Protein AF-A0A815UK12-F1 (afdb_monomer_lite)

Secondary structure (DSSP, 8-state):
-------------------HHHHHHHHHHHHHH-TT--HHHHHHHHHHHS---TTTSPPHHHHHHHHHHHHHHHHTS-TTTS-SS-TTSHHHHHHHHHHHHHTT-HHHHHHHHHHSPPPPPHHHHHHHHHHHHH-SS--HHHHHHHHHHHT--HHHHHHHHHHT-

pLDDT: mean 75.95, std 15.29, range [32.62, 92.31]

Organism: Adineta ricciae (NCBI:txid249248)

Foldseek 3Di:
DDDPDDPDDPPCPPPPLPPPVVLLVQLLVVCLVPVPDALVNSQVVCVPPPVDDPQSHDFSVLSVQLVVLLVVVQVPDDPVQQDPDDPRHSVRSVSSCVVCVVVVNSCVSRVVSSPPDDDQDPVLLVVLVVVCVVPLDDDQVRLVVSCVVRVHDSVVSVVSSVVVD

InterPro domains:
  IPR001356 Homeodomain [PF00046] (120-159)
  IPR001356 Homeodomain [cd00086] (120-159)
  IPR001523 Paired domain [PF00292] (12-67)
  IPR001523 Paired domain [PS51057] (1-70)
  IPR009057 Homedomain-like superfamily [SSF46689] (13-70)
  IPR009057 Homedomain-like superfamily [SSF46689] (117-159)
  IPR036388 Winged helix-like DNA-binding domain superfamily [G3DSA:1.10.10.10] (13-74)
  IPR043565 PAX family [PTHR45636] (13-160)

Radius of gyration: 20.88 Å; chains: 1; bounding box: 59×64×44 Å

Structure (mmCIF, N/CA/C/O backbone):
data_AF-A0A815UK12-F1
#
_entry.id   AF-A0A815UK12-F1
#
loop_
_atom_site.group_PDB
_atom_site.id
_atom_site.type_symbol
_atom_site.label_atom_id
_atom_site.label_alt_id
_atom_site.label_comp_id
_atom_site.label_asym_id
_atom_site.label_entity_id
_atom_site.label_seq_id
_atom_site.pdbx_PDB_ins_code
_atom_site.Cartn_x
_atom_site.Cartn_y
_atom_site.Cartn_z
_atom_site.occupancy
_atom_site.B_iso_or_equiv
_atom_site.auth_seq_id
_atom_site.auth_comp_id
_atom_site.auth_asym_id
_atom_site.auth_atom_id
_atom_site.pdbx_PDB_model_num
ATOM 1 N N . MET A 1 1 ? -33.793 -50.355 -6.115 1.00 34.62 1 MET A N 1
ATOM 2 C CA . MET A 1 1 ? -32.534 -50.300 -6.876 1.00 34.62 1 MET A CA 1
ATOM 3 C C . MET A 1 1 ? -32.108 -48.850 -6.888 1.00 34.62 1 MET A C 1
ATOM 5 O O . MET A 1 1 ? -32.860 -48.023 -7.381 1.00 34.62 1 MET A O 1
ATOM 9 N N . ASP A 1 2 ? -31.020 -48.609 -6.166 1.00 41.03 2 ASP A N 1
ATOM 10 C CA . ASP A 1 2 ? -30.129 -47.448 -6.079 1.00 41.03 2 ASP A CA 1
ATOM 11 C C . ASP A 1 2 ? -30.494 -46.148 -6.790 1.00 41.03 2 ASP A C 1
ATOM 13 O O . ASP A 1 2 ? -30.569 -46.131 -8.012 1.00 41.03 2 ASP A O 1
ATOM 17 N N . ILE A 1 3 ? -30.499 -45.050 -6.020 1.00 37.22 3 ILE A N 1
ATOM 18 C CA . ILE A 1 3 ? -29.673 -43.870 -6.328 1.00 37.22 3 ILE A CA 1
ATOM 19 C C . ILE A 1 3 ? -29.125 -43.306 -5.004 1.00 37.22 3 ILE A C 1
ATOM 21 O O . ILE A 1 3 ? -29.742 -42.475 -4.342 1.00 37.22 3 ILE A O 1
ATOM 25 N N . SER A 1 4 ? -27.946 -43.786 -4.614 1.00 43.72 4 SER A N 1
ATOM 26 C CA . SER A 1 4 ? -27.002 -43.033 -3.788 1.00 43.72 4 SER A CA 1
ATOM 27 C C . SER A 1 4 ? -26.361 -41.961 -4.670 1.00 43.72 4 SER A C 1
ATOM 29 O O . SER A 1 4 ? -25.662 -42.338 -5.603 1.00 43.72 4 SER A O 1
ATOM 31 N N . ASN A 1 5 ? -26.606 -40.673 -4.411 1.00 41.97 5 ASN A N 1
ATOM 32 C CA . ASN A 1 5 ? -25.675 -39.544 -4.618 1.00 41.97 5 ASN A CA 1
ATOM 33 C C . ASN A 1 5 ? -26.436 -38.220 -4.728 1.00 41.97 5 ASN A C 1
ATOM 35 O O . ASN A 1 5 ? -26.766 -37.799 -5.827 1.00 41.97 5 ASN A O 1
ATOM 39 N N . GLU A 1 6 ? -26.595 -37.509 -3.615 1.00 38.88 6 GLU A N 1
ATOM 40 C CA . GLU A 1 6 ? -26.596 -36.037 -3.627 1.00 38.88 6 GLU A CA 1
ATOM 41 C C . GLU A 1 6 ? -25.806 -35.520 -2.413 1.00 38.88 6 GLU A C 1
ATOM 43 O O . GLU A 1 6 ? -26.256 -34.721 -1.601 1.00 38.88 6 GLU A O 1
ATOM 48 N N . GLN A 1 7 ? -24.578 -36.020 -2.273 1.00 43.81 7 GLN A N 1
ATOM 49 C CA . GLN A 1 7 ? -23.502 -35.328 -1.570 1.00 43.81 7 GLN A CA 1
ATOM 50 C C . GLN A 1 7 ? -22.442 -35.001 -2.615 1.00 43.81 7 GLN A C 1
ATOM 52 O O . GLN A 1 7 ? -21.579 -35.827 -2.872 1.00 43.81 7 GLN A O 1
ATOM 57 N N . SER A 1 8 ? -22.552 -33.843 -3.270 1.00 43.84 8 SER A N 1
ATOM 58 C CA . SER A 1 8 ? -21.422 -33.117 -3.873 1.00 43.84 8 SER A CA 1
ATOM 59 C C . SER A 1 8 ? -21.942 -32.008 -4.780 1.00 43.84 8 SER A C 1
ATOM 61 O O . SER A 1 8 ? -21.986 -32.195 -5.987 1.00 43.84 8 SER A O 1
ATOM 63 N N . ILE A 1 9 ? -22.260 -30.840 -4.218 1.00 39.62 9 ILE A N 1
ATOM 64 C CA . ILE A 1 9 ? -21.866 -29.564 -4.835 1.00 39.62 9 ILE A CA 1
ATOM 65 C C . ILE A 1 9 ? -21.491 -28.599 -3.698 1.00 39.62 9 ILE A C 1
ATOM 67 O O . ILE A 1 9 ? -22.040 -27.512 -3.545 1.00 39.62 9 ILE A O 1
ATOM 71 N N . TYR A 1 10 ? -20.497 -28.983 -2.890 1.00 35.84 10 TYR A N 1
ATOM 72 C CA . TYR A 1 10 ? -19.548 -27.968 -2.442 1.00 35.84 10 TYR A CA 1
ATOM 73 C C . TYR A 1 10 ? -18.786 -27.571 -3.701 1.00 35.84 10 TYR A C 1
ATOM 75 O O . TYR A 1 10 ? -17.747 -28.146 -4.020 1.00 35.84 10 TYR A O 1
ATOM 83 N N . ASN A 1 11 ? -19.348 -26.625 -4.455 1.00 33.97 11 ASN A N 1
ATOM 84 C CA . ASN A 1 11 ? -18.572 -25.859 -5.408 1.00 33.97 11 ASN A CA 1
ATOM 85 C C . ASN A 1 11 ? -17.524 -25.130 -4.573 1.00 33.97 11 ASN A C 1
ATOM 87 O O . ASN A 1 11 ? -17.740 -24.031 -4.063 1.00 33.97 11 ASN A O 1
ATOM 91 N N . GLN A 1 12 ? -16.377 -25.788 -4.428 1.00 39.09 12 GLN A N 1
ATOM 92 C CA . GLN A 1 12 ? -15.088 -25.142 -4.349 1.00 39.09 12 GLN A CA 1
ATOM 93 C C . GLN A 1 12 ? -14.931 -24.320 -5.630 1.00 39.09 12 GLN A C 1
ATOM 95 O O . GLN A 1 12 ? -14.210 -24.688 -6.552 1.00 39.09 12 GLN A O 1
ATOM 100 N N . GLY A 1 13 ? -15.663 -23.205 -5.696 1.00 32.62 13 GLY A N 1
ATOM 101 C CA . GLY A 1 13 ? -15.283 -22.079 -6.516 1.00 32.62 13 GLY A CA 1
ATOM 102 C C . GLY A 1 13 ? -13.923 -21.691 -5.987 1.00 32.62 13 GLY A C 1
ATOM 103 O O . GLY A 1 13 ? -13.805 -21.222 -4.855 1.00 32.62 13 GLY A O 1
ATOM 104 N N . SER A 1 14 ? -12.902 -22.047 -6.755 1.00 39.25 14 SER A N 1
ATOM 105 C CA . SER A 1 14 ? -11.515 -21.761 -6.470 1.00 39.25 14 SER A CA 1
ATOM 106 C C . SER A 1 14 ? -11.451 -20.300 -6.047 1.00 39.25 14 SER A C 1
ATOM 108 O O . SER A 1 14 ? -11.653 -19.418 -6.879 1.00 39.25 14 SER A O 1
ATOM 110 N N . LYS A 1 15 ? -11.229 -20.031 -4.750 1.00 42.09 15 LYS A N 1
ATOM 111 C CA . LYS A 1 15 ? -10.691 -18.739 -4.333 1.00 42.09 15 LYS A CA 1
ATOM 112 C C . LYS A 1 15 ? -9.387 -18.663 -5.102 1.00 42.09 15 LYS A C 1
ATOM 114 O O . LYS A 1 15 ? -8.415 -19.300 -4.705 1.00 42.09 15 LYS A O 1
ATOM 119 N N . SER A 1 16 ? -9.410 -18.024 -6.270 1.00 45.69 16 SER A N 1
ATOM 120 C CA . SER A 1 16 ? -8.214 -17.658 -7.000 1.00 45.69 16 SER A CA 1
ATOM 121 C C . SER A 1 16 ? -7.426 -16.872 -5.979 1.00 45.69 16 SER A C 1
ATOM 123 O O . SER A 1 16 ? -7.831 -15.767 -5.624 1.00 45.69 16 SER A O 1
ATOM 125 N N . VAL A 1 17 ? -6.424 -17.507 -5.371 1.00 53.22 17 VAL A N 1
ATOM 126 C CA . VAL A 1 17 ? -5.589 -16.861 -4.370 1.00 53.22 17 VAL A CA 1
ATOM 127 C C . VAL A 1 17 ? -4.936 -15.740 -5.140 1.00 53.22 17 VAL A C 1
ATOM 129 O O . VAL A 1 17 ? -4.033 -15.984 -5.938 1.00 53.22 17 VAL A O 1
ATOM 132 N N . VAL A 1 18 ? -5.494 -14.540 -4.999 1.00 61.84 18 VAL A N 1
ATOM 133 C CA . VAL A 1 18 ? -4.994 -13.372 -5.690 1.00 61.84 18 VAL A CA 1
ATOM 134 C C . VAL A 1 18 ? -3.549 -13.253 -5.257 1.00 61.84 18 VAL A C 1
ATOM 136 O O . VAL A 1 18 ? -3.237 -13.120 -4.069 1.00 61.84 18 VAL A O 1
ATOM 139 N N . ASN A 1 19 ? -2.652 -13.419 -6.220 1.00 74.62 19 ASN A N 1
ATOM 140 C CA . ASN A 1 19 ? -1.246 -13.451 -5.919 1.00 74.62 19 ASN A CA 1
ATOM 141 C C . ASN A 1 19 ? -0.834 -12.031 -5.535 1.00 74.62 19 ASN A C 1
ATOM 143 O O . ASN A 1 19 ? -0.866 -11.111 -6.351 1.00 74.62 19 ASN A O 1
ATOM 147 N N . LYS A 1 20 ? -0.438 -11.854 -4.272 1.00 76.31 20 LYS A N 1
ATOM 148 C CA . LYS A 1 20 ? 0.041 -10.569 -3.743 1.00 76.31 20 LYS A CA 1
ATOM 149 C C . LYS A 1 20 ? 1.160 -9.977 -4.609 1.00 76.31 20 LYS A C 1
ATOM 151 O O . LYS A 1 20 ? 1.257 -8.758 -4.719 1.00 76.31 20 LYS A O 1
ATOM 156 N N . SER A 1 21 ? 1.945 -10.834 -5.267 1.00 79.12 21 SER A N 1
ATOM 157 C CA . SER A 1 21 ? 2.957 -10.430 -6.242 1.00 79.12 21 SER A CA 1
ATOM 158 C C . SER A 1 21 ? 2.394 -9.689 -7.436 1.00 79.12 21 SER A C 1
ATOM 160 O O . SER A 1 21 ? 2.919 -8.642 -7.820 1.00 79.12 21 SER A O 1
ATOM 162 N N . ASP A 1 22 ? 1.296 -10.185 -7.983 1.00 82.31 22 ASP A N 1
ATOM 163 C CA . ASP A 1 22 ? 0.704 -9.623 -9.187 1.00 82.31 22 ASP A CA 1
ATOM 164 C C . ASP A 1 22 ? 0.065 -8.263 -8.886 1.00 82.31 22 ASP A C 1
ATOM 166 O O . ASP A 1 22 ? 0.213 -7.324 -9.669 1.00 82.31 22 ASP A O 1
ATOM 170 N N . ILE A 1 23 ? -0.522 -8.104 -7.694 1.00 84.69 23 ILE A N 1
ATOM 171 C CA . ILE A 1 23 ? -0.998 -6.805 -7.202 1.00 84.69 23 ILE A CA 1
ATOM 172 C C . ILE A 1 23 ? 0.156 -5.796 -7.122 1.00 84.69 23 ILE A C 1
ATOM 174 O O . ILE A 1 23 ? 0.028 -4.678 -7.619 1.00 84.69 23 ILE A O 1
ATOM 178 N N . ILE A 1 24 ? 1.281 -6.161 -6.497 1.00 85.19 24 ILE A N 1
ATOM 179 C CA . ILE A 1 24 ? 2.421 -5.247 -6.321 1.00 85.19 24 ILE A CA 1
ATOM 180 C C . ILE A 1 24 ? 3.001 -4.847 -7.679 1.00 85.19 24 ILE A C 1
ATOM 182 O O . ILE A 1 24 ? 3.227 -3.660 -7.919 1.00 85.19 24 ILE A O 1
ATOM 186 N N . LYS A 1 25 ? 3.169 -5.808 -8.594 1.00 85.06 25 LYS A N 1
ATOM 187 C CA . LYS A 1 25 ? 3.603 -5.542 -9.972 1.00 85.06 25 LYS A CA 1
ATOM 188 C C . LYS A 1 25 ? 2.673 -4.552 -10.667 1.00 85.06 25 LYS A C 1
ATOM 190 O O . LYS A 1 25 ? 3.163 -3.592 -11.253 1.00 85.06 25 LYS A O 1
ATOM 195 N N . LYS A 1 26 ? 1.352 -4.708 -10.534 1.00 88.06 26 LYS A N 1
ATOM 196 C CA . LYS A 1 26 ? 0.402 -3.748 -11.111 1.00 88.06 26 LYS A CA 1
ATOM 197 C C . LYS A 1 26 ? 0.441 -2.373 -10.460 1.00 88.06 26 LYS A C 1
ATOM 199 O O . LYS A 1 26 ? 0.430 -1.385 -11.185 1.00 88.06 26 LYS A O 1
ATOM 204 N N . ILE A 1 27 ? 0.560 -2.276 -9.133 1.00 89.38 27 ILE A N 1
ATOM 205 C CA . ILE A 1 27 ? 0.740 -0.984 -8.443 1.00 89.38 27 ILE A CA 1
ATOM 206 C C . ILE A 1 27 ? 1.927 -0.219 -9.039 1.00 89.38 27 ILE A C 1
ATOM 208 O O . ILE A 1 27 ? 1.816 0.970 -9.340 1.00 89.38 27 ILE A O 1
ATOM 212 N N . ILE A 1 28 ? 3.048 -0.914 -9.231 1.00 87.31 28 ILE A N 1
ATOM 213 C CA . ILE A 1 28 ? 4.264 -0.352 -9.817 1.00 87.31 28 ILE A CA 1
ATOM 214 C C . ILE A 1 28 ? 4.021 0.060 -11.270 1.00 87.31 28 ILE A C 1
ATOM 216 O O . ILE A 1 28 ? 4.339 1.185 -11.638 1.00 87.31 28 ILE A O 1
ATOM 220 N N . GLU A 1 29 ? 3.453 -0.821 -12.095 1.00 87.88 29 GLU A N 1
ATOM 221 C CA . GLU A 1 29 ? 3.184 -0.528 -13.506 1.00 87.88 29 GLU A CA 1
ATOM 222 C C . GLU A 1 29 ? 2.304 0.717 -13.676 1.00 87.88 29 GLU A C 1
ATOM 224 O O . GLU A 1 29 ? 2.624 1.574 -14.502 1.00 87.88 29 GLU A O 1
ATOM 229 N N . TYR A 1 30 ? 1.257 0.877 -12.856 1.00 89.25 30 TYR A N 1
ATOM 230 C CA . TYR A 1 30 ? 0.437 2.091 -12.877 1.00 89.25 30 TYR A CA 1
ATOM 231 C C . TYR A 1 30 ? 1.204 3.319 -12.420 1.00 89.25 30 TYR A C 1
ATOM 233 O O . TYR A 1 30 ? 1.064 4.372 -13.038 1.00 89.25 30 TYR A O 1
ATOM 241 N N . LYS A 1 31 ? 2.038 3.204 -11.380 1.00 87.75 31 LYS A N 1
ATOM 242 C CA . LYS A 1 31 ? 2.866 4.331 -10.946 1.00 87.75 31 LYS A CA 1
ATOM 243 C C . LYS A 1 31 ? 3.867 4.746 -12.025 1.00 87.75 31 LYS A C 1
ATOM 245 O O . LYS A 1 31 ? 4.058 5.939 -12.235 1.00 87.75 31 LYS A O 1
ATOM 250 N N . CYS A 1 32 ? 4.459 3.792 -12.741 1.00 85.38 32 CYS A N 1
ATOM 251 C CA . CYS A 1 32 ? 5.321 4.079 -13.885 1.00 85.38 32 CYS A CA 1
ATOM 252 C C . CYS A 1 32 ? 4.536 4.765 -15.009 1.00 85.38 32 CYS A C 1
ATOM 254 O O . CYS A 1 32 ? 4.991 5.767 -15.553 1.00 85.38 32 CYS A O 1
ATOM 256 N N . ALA A 1 33 ? 3.358 4.242 -15.362 1.00 87.12 33 ALA A N 1
ATOM 257 C CA . ALA A 1 33 ? 2.531 4.785 -16.438 1.00 87.12 33 ALA A CA 1
ATOM 258 C C . ALA A 1 33 ? 1.997 6.193 -16.124 1.00 87.12 33 ALA A C 1
ATOM 260 O O . ALA A 1 33 ? 1.952 7.042 -17.014 1.00 87.12 33 ALA A O 1
ATOM 261 N N . ALA A 1 34 ? 1.637 6.444 -14.865 1.00 88.06 34 ALA A N 1
ATOM 262 C CA . ALA A 1 34 ? 1.127 7.712 -14.367 1.00 88.06 34 ALA A CA 1
ATOM 263 C C . ALA A 1 34 ? 1.867 8.119 -13.075 1.00 88.06 34 ALA A C 1
ATOM 265 O O . ALA A 1 34 ? 1.368 7.890 -11.970 1.00 88.06 34 ALA A O 1
ATOM 266 N N . PRO A 1 35 ? 3.041 8.774 -13.178 1.00 85.31 35 PRO A N 1
ATOM 267 C CA . PRO A 1 35 ? 3.835 9.187 -12.016 1.00 85.31 35 PRO A CA 1
ATOM 268 C C . PRO A 1 35 ? 3.096 10.119 -11.051 1.00 85.31 35 PRO A C 1
ATOM 270 O O . PRO A 1 35 ? 3.366 10.106 -9.851 1.00 85.31 35 PRO A O 1
ATOM 273 N N . SER A 1 36 ? 2.124 10.893 -11.538 1.00 86.12 36 SER A N 1
ATOM 274 C CA . SER A 1 36 ? 1.276 11.758 -10.710 1.00 86.12 36 SER A CA 1
ATOM 275 C C . SER A 1 36 ? 0.156 11.013 -9.979 1.00 86.12 36 SER A C 1
ATOM 277 O O . SER A 1 36 ? -0.511 11.623 -9.150 1.00 86.12 36 SER A O 1
ATOM 279 N N . ALA A 1 37 ? -0.063 9.725 -10.269 1.00 88.69 37 ALA A N 1
ATOM 280 C CA . ALA A 1 37 ? -1.167 8.971 -9.696 1.00 88.69 37 ALA A CA 1
ATOM 281 C C . ALA A 1 37 ? -1.028 8.835 -8.176 1.00 88.69 37 ALA A C 1
ATOM 283 O O . ALA A 1 37 ? 0.032 8.475 -7.634 1.00 88.69 37 ALA A O 1
ATOM 284 N N . PHE A 1 38 ? -2.138 9.097 -7.498 1.00 89.69 38 PHE A N 1
ATOM 285 C CA . PHE A 1 38 ? -2.311 8.900 -6.073 1.00 89.69 38 PHE A CA 1
ATOM 286 C C . PHE A 1 38 ? -2.668 7.442 -5.757 1.00 89.69 38 PHE A C 1
ATOM 288 O O . PHE A 1 38 ? -3.219 6.704 -6.571 1.00 89.69 38 PHE A O 1
ATOM 295 N N . ALA A 1 39 ? -2.400 7.020 -4.518 1.00 88.81 39 ALA A N 1
ATOM 296 C CA . ALA A 1 39 ? -2.655 5.647 -4.075 1.00 88.81 39 ALA A CA 1
ATOM 297 C C . ALA A 1 39 ? -4.134 5.224 -4.200 1.00 88.81 39 ALA A C 1
ATOM 299 O O . ALA A 1 39 ? -4.419 4.049 -4.426 1.00 88.81 39 ALA A O 1
ATOM 300 N N . TRP A 1 40 ? -5.076 6.167 -4.070 1.00 89.00 40 TRP A N 1
ATOM 301 C CA . TRP A 1 40 ? -6.502 5.891 -4.260 1.00 89.00 40 TRP A CA 1
ATOM 302 C C . TRP A 1 40 ? -6.850 5.663 -5.736 1.00 89.00 40 TRP A C 1
ATOM 304 O O . TRP A 1 40 ? -7.618 4.754 -6.026 1.00 89.00 40 TRP A O 1
ATOM 314 N N . GLU A 1 41 ? -6.238 6.404 -6.666 1.00 90.81 41 GLU A N 1
ATOM 315 C CA . GLU A 1 41 ? -6.438 6.222 -8.113 1.00 90.81 41 GLU A CA 1
ATOM 316 C C . GLU A 1 41 ? -5.923 4.859 -8.561 1.00 90.81 41 GLU A C 1
ATOM 318 O O . GLU A 1 41 ? -6.593 4.156 -9.313 1.00 90.81 41 GLU A O 1
ATOM 323 N N . ILE A 1 42 ? -4.764 4.452 -8.037 1.00 90.75 42 ILE A N 1
ATOM 324 C CA . ILE A 1 42 ? -4.196 3.128 -8.300 1.00 90.75 42 ILE A CA 1
ATOM 325 C C . ILE A 1 42 ? -5.126 2.040 -7.754 1.00 90.75 42 ILE A C 1
ATOM 327 O O . ILE A 1 42 ? -5.400 1.069 -8.454 1.00 90.75 42 ILE A O 1
ATOM 331 N N . ARG A 1 43 ? -5.676 2.205 -6.541 1.00 89.19 43 ARG A N 1
ATOM 332 C CA . ARG A 1 43 ? -6.646 1.248 -5.979 1.00 89.19 43 ARG A CA 1
ATOM 333 C C . ARG A 1 43 ? -7.902 1.129 -6.842 1.00 89.19 43 ARG A C 1
ATOM 335 O O . ARG A 1 43 ? -8.316 0.019 -7.151 1.00 89.19 43 ARG A O 1
ATOM 342 N N . GLU A 1 44 ? -8.479 2.260 -7.235 1.00 88.31 44 GLU A N 1
ATOM 343 C CA . GLU A 1 44 ? -9.651 2.324 -8.113 1.00 88.31 44 GLU A CA 1
ATOM 344 C C . GLU A 1 44 ? -9.395 1.635 -9.453 1.00 88.31 44 GLU A C 1
ATOM 346 O O . GLU A 1 44 ? -10.253 0.925 -9.975 1.00 88.31 44 GLU A O 1
ATOM 351 N N . HIS A 1 45 ? -8.195 1.808 -10.003 1.00 88.88 45 HIS A N 1
ATOM 352 C CA . HIS A 1 45 ? -7.805 1.153 -11.238 1.00 88.88 45 HIS A CA 1
ATOM 353 C C . HIS A 1 45 ? -7.694 -0.372 -11.070 1.00 88.88 45 HIS A C 1
ATOM 355 O O . HIS A 1 45 ? -8.239 -1.115 -11.884 1.00 88.88 45 HIS A O 1
ATOM 361 N N . LEU A 1 46 ? -7.071 -0.851 -9.986 1.00 86.50 46 LEU A N 1
ATOM 362 C CA . LEU A 1 46 ? -6.966 -2.289 -9.690 1.00 86.50 46 LEU A CA 1
ATOM 363 C C . LEU A 1 46 ? -8.339 -2.961 -9.543 1.00 86.50 46 LEU A C 1
ATOM 365 O O . LEU A 1 46 ? -8.510 -4.098 -9.981 1.00 86.50 46 LEU A O 1
ATOM 369 N N . ILE A 1 47 ? -9.317 -2.259 -8.960 1.00 85.38 47 ILE A N 1
ATOM 370 C CA . ILE A 1 47 ? -10.705 -2.735 -8.855 1.00 85.38 47 ILE A CA 1
ATOM 371 C C . ILE A 1 47 ? -11.327 -2.898 -10.250 1.00 85.38 47 ILE A C 1
ATOM 373 O O . ILE A 1 47 ? -12.008 -3.889 -10.504 1.00 85.38 47 ILE A O 1
A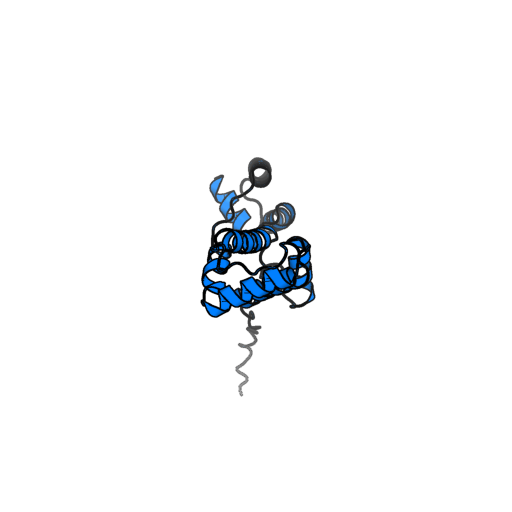TOM 377 N N . ARG A 1 48 ? -11.085 -1.941 -11.158 1.00 84.88 48 ARG A N 1
ATOM 378 C CA . ARG A 1 48 ? -11.659 -1.943 -12.513 1.00 84.88 48 ARG A CA 1
ATOM 379 C C . ARG A 1 48 ? -11.047 -2.997 -13.432 1.00 84.88 48 ARG A C 1
ATOM 381 O O . ARG A 1 48 ? -11.792 -3.621 -14.177 1.00 84.88 48 ARG A O 1
ATOM 388 N N . GLU A 1 49 ? -9.727 -3.183 -13.412 1.00 76.06 49 GLU A N 1
ATOM 389 C CA . GLU A 1 49 ? -9.057 -4.032 -14.411 1.00 76.06 49 GLU A CA 1
ATOM 390 C C . GLU A 1 49 ? -8.992 -5.517 -14.071 1.00 76.06 49 GLU A C 1
ATOM 392 O O . GLU A 1 49 ? -8.875 -6.333 -14.982 1.00 76.06 49 GLU A O 1
ATOM 397 N N . MET A 1 50 ? -9.046 -5.901 -12.795 1.00 63.31 50 MET A N 1
ATOM 398 C CA . MET A 1 50 ? -8.665 -7.266 -12.413 1.00 63.31 50 MET A CA 1
ATOM 399 C C . MET A 1 50 ? -9.754 -8.093 -11.746 1.00 63.31 50 MET A C 1
ATOM 401 O O . MET A 1 50 ? -9.468 -9.182 -11.254 1.00 63.31 50 MET A O 1
ATOM 405 N N . ASN A 1 51 ? -11.011 -7.637 -11.761 1.00 68.12 51 ASN A N 1
ATOM 406 C CA . ASN A 1 51 ? -12.112 -8.377 -11.133 1.00 68.12 51 ASN A CA 1
ATOM 407 C C . ASN A 1 51 ? -11.790 -8.758 -9.666 1.00 68.12 51 ASN A C 1
ATOM 409 O O . ASN A 1 51 ? -12.302 -9.749 -9.145 1.00 68.12 51 ASN A O 1
ATOM 413 N N . TYR A 1 52 ? -10.905 -7.992 -9.013 1.00 70.75 52 TYR A N 1
ATOM 414 C CA . TYR A 1 52 ? -10.470 -8.255 -7.651 1.00 70.75 52 TYR A CA 1
ATOM 415 C C . TYR A 1 52 ? -11.573 -7.875 -6.673 1.00 70.75 52 TYR A C 1
ATOM 417 O O . TYR A 1 52 ? -12.203 -6.822 -6.805 1.00 70.75 52 TYR A O 1
ATOM 425 N N . ASN A 1 53 ? -11.764 -8.696 -5.642 1.00 69.25 53 ASN A N 1
ATOM 426 C CA . ASN A 1 53 ? -12.627 -8.311 -4.537 1.00 69.25 53 ASN A CA 1
ATOM 427 C C . ASN A 1 53 ? -11.951 -7.202 -3.724 1.00 69.25 53 ASN A C 1
ATOM 429 O O . ASN A 1 53 ? -10.730 -7.184 -3.554 1.00 69.25 53 ASN A O 1
ATOM 433 N N . LEU A 1 54 ? -12.759 -6.301 -3.159 1.00 68.06 54 LEU A N 1
ATOM 434 C CA . LEU A 1 54 ? -12.284 -5.207 -2.302 1.00 68.06 54 LEU A CA 1
ATOM 435 C C . LEU A 1 54 ? -11.429 -5.694 -1.122 1.00 68.06 54 LEU A C 1
ATOM 437 O O . LEU A 1 54 ? -10.573 -4.948 -0.646 1.00 68.06 54 LEU A O 1
ATOM 441 N N . GLU A 1 55 ? -11.671 -6.922 -0.662 1.00 66.88 55 GLU A N 1
ATOM 442 C CA . GLU A 1 55 ? -10.968 -7.551 0.459 1.00 66.88 55 GLU A CA 1
ATOM 443 C C . GLU A 1 55 ? -9.593 -8.111 0.086 1.00 66.88 55 GLU A C 1
ATOM 445 O O . GLU A 1 55 ? -8.702 -8.140 0.934 1.00 66.88 55 GLU A O 1
ATOM 450 N N . ASP A 1 56 ? -9.407 -8.508 -1.175 1.00 70.94 56 ASP A N 1
ATOM 451 C CA . ASP A 1 56 ? -8.151 -9.076 -1.678 1.00 70.94 56 ASP A CA 1
ATOM 452 C C . ASP A 1 56 ? -7.130 -7.979 -2.032 1.00 70.94 56 ASP A C 1
ATOM 454 O O . ASP A 1 56 ? -5.932 -8.242 -2.172 1.00 70.94 56 ASP A O 1
ATOM 458 N N . LEU A 1 57 ? -7.592 -6.729 -2.154 1.00 77.31 57 LEU A N 1
ATOM 459 C CA . LEU A 1 57 ? -6.767 -5.581 -2.506 1.00 77.31 57 LEU A CA 1
ATOM 460 C C . LEU A 1 57 ? -6.154 -4.886 -1.284 1.00 77.31 57 LEU A C 1
ATOM 462 O O . LEU A 1 57 ? -6.831 -4.670 -0.276 1.00 77.31 57 LEU A O 1
ATOM 466 N N . PRO A 1 58 ? -4.895 -4.422 -1.388 1.00 79.62 58 PRO A N 1
ATOM 467 C CA . PRO A 1 58 ? -4.312 -3.558 -0.381 1.00 79.62 58 PRO A CA 1
ATOM 468 C C . PRO A 1 58 ? -5.126 -2.267 -0.267 1.00 79.62 58 PRO A C 1
ATOM 470 O O . PRO A 1 58 ? -5.518 -1.649 -1.261 1.00 79.62 58 PRO A O 1
ATOM 473 N N . ASN A 1 59 ? -5.359 -1.829 0.968 1.00 81.12 59 ASN A N 1
ATOM 474 C CA . ASN A 1 59 ? -5.966 -0.527 1.213 1.00 81.12 59 ASN A CA 1
ATOM 475 C C . ASN A 1 59 ? -5.049 0.618 0.729 1.00 81.12 59 ASN A C 1
ATOM 477 O O . ASN A 1 59 ? -3.853 0.437 0.485 1.00 81.12 59 ASN A O 1
ATOM 481 N N . VAL A 1 60 ? -5.607 1.829 0.628 1.00 84.06 60 VAL A N 1
ATOM 482 C CA . VAL A 1 60 ? -4.869 3.017 0.143 1.00 84.06 60 VAL A CA 1
ATOM 483 C C . VAL A 1 60 ? -3.575 3.271 0.932 1.00 84.06 60 VAL A C 1
ATOM 485 O O . VAL A 1 60 ? -2.577 3.676 0.344 1.00 84.06 60 VAL A O 1
ATOM 488 N N . SER A 1 61 ? -3.557 3.001 2.243 1.00 81.44 61 SER A N 1
ATOM 489 C CA . SER A 1 61 ? -2.360 3.182 3.075 1.00 81.44 61 SER A CA 1
ATOM 490 C C . SER A 1 61 ? -1.270 2.165 2.731 1.00 81.44 61 SER A C 1
ATOM 492 O O . SER A 1 61 ? -0.110 2.539 2.582 1.00 81.44 61 SER A O 1
ATOM 494 N N . ALA A 1 62 ? -1.629 0.896 2.531 1.00 83.31 62 ALA A N 1
ATOM 495 C CA . ALA A 1 62 ? -0.694 -0.140 2.104 1.00 83.31 62 ALA A CA 1
ATOM 496 C C . ALA A 1 62 ? -0.097 0.177 0.724 1.00 83.31 62 ALA A C 1
ATOM 498 O O . ALA A 1 62 ? 1.121 0.125 0.569 1.00 83.31 62 ALA A O 1
ATOM 499 N N . ILE A 1 63 ? -0.925 0.599 -0.241 1.00 87.44 63 ILE A N 1
ATOM 500 C CA . ILE A 1 63 ? -0.452 1.071 -1.555 1.00 87.44 63 ILE A CA 1
ATOM 501 C C . ILE A 1 63 ? 0.507 2.251 -1.373 1.00 87.44 63 ILE A C 1
ATOM 503 O O . ILE A 1 63 ? 1.600 2.253 -1.929 1.00 87.44 63 ILE A O 1
ATOM 507 N N . HIS A 1 64 ? 0.145 3.234 -0.549 1.00 87.25 64 HIS A N 1
ATOM 508 C CA . HIS A 1 64 ? 0.993 4.393 -0.293 1.00 87.25 64 HIS A CA 1
ATOM 509 C C . HIS A 1 64 ? 2.349 4.017 0.316 1.00 87.25 64 HIS A C 1
ATOM 511 O O . HIS A 1 64 ? 3.368 4.547 -0.111 1.00 87.25 64 HIS A O 1
ATOM 517 N N . ARG A 1 65 ? 2.390 3.078 1.267 1.00 85.62 65 ARG A N 1
ATOM 518 C CA . ARG A 1 65 ? 3.644 2.594 1.864 1.00 85.62 65 ARG A CA 1
ATOM 519 C C . ARG A 1 65 ? 4.521 1.868 0.845 1.00 85.62 65 ARG A C 1
ATOM 521 O O . ARG A 1 65 ? 5.726 2.096 0.836 1.00 85.62 65 ARG A O 1
ATOM 528 N N . ILE A 1 66 ? 3.928 1.047 -0.028 1.00 87.19 66 ILE A N 1
ATOM 529 C CA . ILE A 1 66 ? 4.640 0.397 -1.142 1.00 87.19 66 ILE A CA 1
ATOM 530 C C . ILE A 1 66 ? 5.298 1.460 -2.034 1.00 87.19 66 ILE A C 1
ATOM 532 O O . ILE A 1 66 ? 6.481 1.352 -2.347 1.00 87.19 66 ILE A O 1
ATOM 536 N N . LEU A 1 67 ? 4.561 2.521 -2.383 1.00 86.44 67 LEU A N 1
ATOM 537 C CA . LEU A 1 67 ? 5.082 3.630 -3.189 1.00 86.44 67 LEU A CA 1
ATOM 538 C C . LEU A 1 67 ? 6.178 4.423 -2.463 1.00 86.44 67 LEU A C 1
ATOM 540 O O . LEU A 1 67 ? 7.224 4.683 -3.046 1.00 86.44 67 LEU A O 1
ATOM 544 N N . GLN A 1 68 ? 5.995 4.753 -1.182 1.00 83.56 68 GLN A N 1
ATOM 545 C CA . GLN A 1 68 ? 7.033 5.431 -0.398 1.00 83.56 68 GLN A CA 1
ATOM 546 C C . GLN A 1 68 ? 8.308 4.595 -0.297 1.00 83.56 68 GLN A C 1
ATOM 548 O O . GLN A 1 68 ? 9.403 5.140 -0.351 1.00 83.56 68 GLN A O 1
ATOM 553 N N . ASN A 1 69 ? 8.196 3.275 -0.135 1.00 82.38 69 ASN A N 1
ATOM 554 C CA . ASN A 1 69 ? 9.368 2.409 -0.085 1.00 82.38 69 ASN A CA 1
ATOM 555 C C . ASN A 1 69 ? 10.103 2.366 -1.427 1.00 82.38 69 ASN A C 1
ATOM 557 O O . ASN A 1 69 ? 11.334 2.380 -1.444 1.00 82.38 69 ASN A O 1
ATOM 561 N N . LEU A 1 70 ? 9.361 2.391 -2.535 1.00 80.62 70 LEU A N 1
ATOM 562 C CA . LEU A 1 70 ? 9.928 2.548 -3.868 1.00 80.62 70 LEU A CA 1
ATOM 563 C C . LEU A 1 70 ? 10.729 3.862 -3.959 1.00 80.62 70 LEU A C 1
ATOM 565 O O . LEU A 1 70 ? 11.900 3.843 -4.336 1.00 80.62 70 LEU A O 1
ATOM 569 N N . ASP A 1 71 ? 10.149 4.975 -3.495 1.00 78.81 71 ASP A N 1
ATOM 570 C CA . ASP A 1 71 ? 10.800 6.294 -3.442 1.00 78.81 71 ASP A CA 1
ATOM 571 C C . ASP A 1 71 ? 11.995 6.354 -2.463 1.00 78.81 71 ASP A C 1
ATOM 573 O O . ASP A 1 71 ? 12.962 7.084 -2.679 1.00 78.81 71 ASP A O 1
ATOM 577 N N . LEU A 1 72 ? 11.967 5.600 -1.362 1.00 78.19 72 LEU A N 1
ATOM 578 C CA . LEU A 1 72 ? 13.085 5.509 -0.415 1.00 78.19 72 LEU A CA 1
ATOM 579 C C . LEU A 1 72 ? 14.234 4.681 -0.987 1.00 78.19 72 LEU A C 1
ATOM 581 O O . LEU A 1 72 ? 15.397 5.065 -0.869 1.00 78.19 72 LEU A O 1
ATOM 585 N N . THR A 1 73 ? 13.904 3.568 -1.638 1.00 75.94 73 THR A N 1
ATOM 586 C CA . THR A 1 73 ? 14.869 2.724 -2.342 1.00 75.94 73 THR A CA 1
ATOM 587 C C . THR A 1 73 ? 15.600 3.537 -3.405 1.00 75.94 73 THR A C 1
ATOM 589 O O . THR A 1 73 ? 16.816 3.432 -3.510 1.00 75.94 73 THR A O 1
ATOM 592 N N . LEU A 1 74 ? 14.890 4.431 -4.100 1.00 68.50 74 LEU A N 1
ATOM 593 C CA . LEU A 1 74 ? 15.463 5.412 -5.026 1.00 68.50 74 LEU A CA 1
ATOM 594 C C . LEU A 1 74 ? 16.441 6.386 -4.364 1.00 68.50 74 LEU A C 1
ATOM 596 O O . LEU A 1 74 ? 17.554 6.591 -4.851 1.00 68.50 74 LEU A O 1
ATOM 600 N N . LYS A 1 75 ? 16.032 7.012 -3.256 1.00 71.56 75 LYS A N 1
ATOM 601 C CA . LYS A 1 75 ? 16.854 8.021 -2.569 1.00 71.56 75 LYS A CA 1
ATOM 602 C C . LYS A 1 75 ? 18.165 7.446 -2.041 1.00 71.56 75 LYS A C 1
ATOM 604 O O . LYS A 1 75 ? 19.160 8.167 -2.020 1.00 71.56 75 LYS A O 1
ATOM 609 N N . ASN A 1 76 ? 18.154 6.167 -1.674 1.00 73.44 76 ASN A N 1
ATOM 610 C CA . ASN A 1 76 ? 19.283 5.459 -1.084 1.00 73.44 76 ASN A CA 1
ATOM 611 C C . ASN A 1 76 ? 20.252 4.838 -2.110 1.00 73.44 76 ASN A C 1
ATOM 613 O O . ASN A 1 76 ? 21.265 4.282 -1.694 1.00 73.44 76 ASN A O 1
ATOM 617 N N . MET A 1 77 ? 19.979 4.906 -3.421 1.00 69.94 77 MET A N 1
ATOM 618 C CA . MET A 1 77 ? 20.941 4.461 -4.444 1.00 69.94 77 MET A CA 1
ATOM 619 C C . MET A 1 77 ? 22.099 5.452 -4.590 1.00 69.94 77 MET A C 1
ATOM 621 O O . MET A 1 77 ? 21.901 6.670 -4.522 1.00 69.94 77 MET A O 1
ATOM 625 N N . ASN A 1 78 ? 23.305 4.929 -4.822 1.00 67.06 78 ASN A N 1
ATOM 626 C CA . ASN A 1 78 ? 24.504 5.732 -5.046 1.00 67.06 78 ASN A CA 1
ATOM 627 C C . ASN A 1 78 ? 24.349 6.600 -6.306 1.00 67.06 78 ASN A C 1
ATOM 629 O O . ASN A 1 78 ? 23.747 6.177 -7.290 1.00 67.06 78 ASN A O 1
ATOM 633 N N . SER A 1 79 ? 24.922 7.807 -6.304 1.00 64.19 79 SER A N 1
ATOM 634 C CA . SER A 1 79 ? 24.816 8.764 -7.421 1.00 64.19 79 SER A CA 1
ATOM 635 C C . SER A 1 79 ? 25.337 8.230 -8.765 1.00 64.19 79 SER A C 1
ATOM 637 O O . SER A 1 79 ? 24.933 8.740 -9.804 1.00 64.19 79 SER A O 1
ATOM 639 N N . GLU A 1 80 ? 26.202 7.212 -8.752 1.00 59.19 80 GLU A N 1
ATOM 640 C CA . GLU A 1 80 ? 26.745 6.549 -9.949 1.00 59.19 80 GLU A CA 1
ATOM 641 C C . GLU A 1 80 ? 25.797 5.485 -10.539 1.00 59.19 80 GLU A C 1
ATOM 643 O O . GLU A 1 80 ? 25.902 5.157 -11.716 1.00 59.19 80 GLU A O 1
ATOM 648 N N . GLU A 1 81 ? 24.839 4.988 -9.748 1.00 57.22 81 GLU A N 1
ATOM 649 C CA . GLU A 1 81 ? 23.806 4.021 -10.160 1.00 57.22 81 GLU A CA 1
ATOM 650 C C . GLU A 1 81 ? 22.454 4.693 -10.450 1.00 57.22 81 GLU A C 1
ATOM 652 O O . GLU A 1 81 ? 21.521 4.045 -10.929 1.00 57.22 81 GLU A O 1
ATOM 657 N N . LYS A 1 82 ? 22.319 5.998 -10.164 1.00 57.06 82 LYS A N 1
ATOM 658 C CA . LYS A 1 82 ? 21.082 6.739 -10.421 1.00 57.06 82 LYS A CA 1
ATOM 659 C C . LYS A 1 82 ? 20.871 6.919 -11.927 1.00 57.06 82 LYS A C 1
ATOM 661 O O . LYS A 1 82 ? 21.729 7.497 -12.598 1.00 57.06 82 LYS A O 1
ATOM 666 N N . PRO A 1 83 ? 19.707 6.515 -12.464 1.00 55.34 83 PRO A N 1
ATOM 667 C CA . PRO A 1 83 ? 19.306 6.901 -13.806 1.00 55.34 83 PRO A CA 1
ATOM 668 C C . PRO A 1 83 ? 19.345 8.433 -13.927 1.00 55.34 83 PRO A C 1
ATOM 670 O O . PRO A 1 83 ? 18.719 9.129 -13.128 1.00 55.34 83 PRO A O 1
ATOM 673 N N . GLN A 1 84 ? 20.087 8.959 -14.906 1.00 53.97 84 GLN A N 1
ATOM 674 C CA . GLN A 1 84 ? 20.197 10.395 -15.219 1.00 53.97 84 GLN A CA 1
ATOM 675 C C . GLN A 1 84 ? 18.897 10.908 -15.874 1.00 53.97 84 GLN A C 1
ATOM 677 O O . GLN A 1 84 ? 18.897 11.396 -17.001 1.00 53.97 84 GLN A O 1
ATOM 682 N N . VAL A 1 85 ? 17.760 10.723 -15.205 1.00 54.62 85 VAL A N 1
ATOM 683 C CA . VAL A 1 85 ? 16.424 11.112 -15.669 1.00 54.62 85 VAL A CA 1
ATOM 684 C C . VAL A 1 85 ? 15.738 11.929 -14.583 1.00 54.62 85 VAL A C 1
ATOM 686 O O . VAL A 1 85 ? 15.854 11.653 -13.392 1.00 54.62 85 VAL A O 1
ATOM 689 N N . ASN A 1 86 ? 15.052 12.982 -15.009 1.00 57.53 86 ASN A N 1
ATOM 690 C CA . ASN A 1 86 ? 14.308 13.903 -14.162 1.00 57.53 86 ASN A CA 1
ATOM 691 C C . ASN A 1 86 ? 13.254 13.173 -13.304 1.00 57.53 86 ASN A C 1
ATOM 693 O O . ASN A 1 86 ? 12.497 12.335 -13.793 1.00 57.53 86 ASN A O 1
ATOM 697 N N . GLU A 1 87 ? 13.160 13.563 -12.028 1.00 54.56 87 GLU A N 1
ATOM 698 C CA . GLU A 1 87 ? 12.340 12.962 -10.951 1.00 54.56 87 GLU A CA 1
ATOM 699 C C . GLU A 1 87 ? 10.806 13.013 -11.183 1.00 54.56 87 GLU A C 1
ATOM 701 O O . GLU A 1 87 ? 10.015 12.718 -10.293 1.00 54.56 87 GLU A O 1
ATOM 706 N N . THR A 1 88 ? 10.364 13.394 -12.384 1.00 55.75 88 THR A N 1
ATOM 707 C CA . THR A 1 88 ? 8.959 13.527 -12.808 1.00 55.75 88 THR A CA 1
ATOM 708 C C . THR A 1 88 ? 8.565 12.574 -13.937 1.00 55.75 88 THR A C 1
ATOM 710 O O . THR A 1 88 ? 7.379 12.467 -14.254 1.00 55.75 88 THR A O 1
ATOM 713 N N . ASN A 1 89 ? 9.515 11.853 -14.535 1.00 64.25 89 ASN A N 1
ATOM 714 C CA . ASN A 1 89 ? 9.249 11.096 -15.748 1.00 64.25 89 ASN A CA 1
ATOM 715 C C . ASN A 1 89 ? 8.981 9.619 -15.473 1.00 64.25 89 ASN A C 1
ATOM 717 O O . ASN A 1 89 ? 9.676 8.952 -14.718 1.00 64.25 89 ASN A O 1
ATOM 721 N N . ARG A 1 90 ? 7.998 9.080 -16.191 1.00 71.88 90 ARG A N 1
ATOM 722 C CA . ARG A 1 90 ? 7.732 7.644 -16.363 1.00 71.88 90 ARG A CA 1
ATOM 723 C C . ARG A 1 90 ? 9.005 6.802 -16.543 1.00 71.88 90 ARG A C 1
ATOM 725 O O . ARG A 1 90 ? 9.093 5.699 -16.014 1.00 71.88 90 ARG A O 1
ATOM 732 N N . GLU A 1 91 ? 9.994 7.343 -17.251 1.00 74.19 91 GLU A N 1
ATOM 733 C CA . GLU A 1 91 ? 11.309 6.731 -17.490 1.00 74.19 91 GLU A CA 1
ATOM 734 C C . GLU A 1 91 ? 12.096 6.471 -16.194 1.00 74.19 91 GLU A C 1
ATOM 736 O O . GLU A 1 91 ? 12.791 5.464 -16.089 1.00 74.19 91 GLU A O 1
ATOM 741 N N . TYR A 1 92 ? 11.938 7.332 -15.187 1.00 74.69 92 TYR A N 1
ATOM 742 C CA . TYR A 1 92 ? 12.606 7.237 -13.890 1.00 74.69 92 TYR A CA 1
ATOM 743 C C . TYR A 1 92 ? 12.115 6.030 -13.080 1.00 74.69 92 TYR A C 1
ATOM 745 O O . TYR A 1 92 ? 12.907 5.175 -12.678 1.00 74.69 92 TYR A O 1
ATOM 753 N N . TYR A 1 93 ? 10.796 5.912 -12.899 1.00 77.88 93 TYR A N 1
ATOM 754 C CA . TYR A 1 93 ? 10.201 4.758 -12.220 1.00 77.88 93 TYR A CA 1
ATOM 755 C C . TYR A 1 93 ? 10.434 3.459 -13.001 1.00 77.88 93 TYR A C 1
ATOM 757 O O . TYR A 1 93 ? 10.666 2.415 -12.395 1.00 77.88 93 TYR A O 1
ATOM 765 N N . GLN A 1 94 ? 10.446 3.517 -14.336 1.00 82.44 94 GLN A N 1
ATOM 766 C CA . GLN A 1 94 ? 10.740 2.354 -15.169 1.00 82.44 94 GLN A CA 1
ATOM 767 C C . GLN A 1 94 ? 12.178 1.846 -14.968 1.00 82.44 94 GLN A C 1
ATOM 769 O O . GLN A 1 94 ? 12.365 0.670 -14.660 1.00 82.44 94 GLN A O 1
ATOM 774 N N . ALA A 1 95 ? 13.179 2.728 -15.052 1.00 80.31 95 ALA A N 1
ATOM 775 C CA . ALA A 1 95 ? 14.586 2.364 -14.876 1.00 80.31 95 ALA A CA 1
ATOM 776 C C . ALA A 1 95 ? 14.874 1.769 -13.486 1.00 80.31 95 ALA A C 1
ATOM 778 O O . ALA A 1 95 ? 15.631 0.808 -13.352 1.00 80.31 95 ALA A O 1
ATOM 779 N N . LEU A 1 96 ? 14.221 2.292 -12.447 1.00 77.19 96 LEU A N 1
ATOM 780 C CA . LEU A 1 96 ? 14.282 1.735 -11.098 1.00 77.19 96 LEU A CA 1
ATOM 781 C C . LEU A 1 96 ? 13.754 0.305 -11.033 1.00 77.19 96 LEU A C 1
ATOM 783 O O . LEU A 1 96 ? 14.373 -0.571 -10.430 1.00 77.19 96 LEU A O 1
ATOM 787 N N . VAL A 1 97 ? 12.571 0.082 -11.594 1.00 82.25 97 VAL A N 1
ATOM 788 C CA . VAL A 1 97 ? 11.930 -1.231 -11.561 1.00 82.25 97 VAL A CA 1
ATOM 789 C C . VAL A 1 97 ? 12.802 -2.245 -12.283 1.00 82.25 97 VAL A C 1
ATOM 791 O O . VAL A 1 97 ? 12.968 -3.360 -11.792 1.00 82.25 97 VAL A O 1
ATOM 794 N N . ASP A 1 98 ? 13.414 -1.843 -13.392 1.00 84.69 98 ASP A N 1
ATOM 795 C CA . ASP A 1 98 ? 14.348 -2.676 -14.140 1.00 84.69 98 ASP A CA 1
ATOM 796 C C . ASP A 1 98 ? 15.615 -2.971 -13.322 1.00 84.69 98 ASP A C 1
ATOM 798 O O . ASP A 1 98 ? 16.033 -4.126 -13.251 1.00 84.69 98 ASP A O 1
ATOM 802 N N . HIS A 1 99 ? 16.158 -1.987 -12.596 1.00 80.94 99 HIS A N 1
ATOM 803 C CA . HIS A 1 99 ? 17.274 -2.194 -11.666 1.00 80.94 99 HIS A CA 1
ATOM 804 C C . HIS A 1 99 ? 16.922 -3.169 -10.527 1.00 80.94 99 HIS A C 1
ATOM 806 O O . HIS A 1 99 ? 17.682 -4.093 -10.224 1.00 80.94 99 HIS A O 1
ATOM 812 N N . LEU A 1 100 ? 15.752 -3.018 -9.900 1.00 82.62 100 LEU A N 1
ATOM 813 C CA . LEU A 1 100 ? 15.295 -3.912 -8.831 1.00 82.62 100 LEU A CA 1
ATOM 814 C C . LEU A 1 100 ? 15.017 -5.330 -9.337 1.00 82.62 100 LEU A C 1
ATOM 816 O O . LEU A 1 100 ? 15.272 -6.293 -8.611 1.00 82.62 100 LEU A O 1
ATOM 820 N N . LYS A 1 101 ? 14.522 -5.472 -10.571 1.00 85.12 101 LYS A N 1
ATOM 821 C CA . LYS A 1 101 ? 14.367 -6.770 -11.241 1.00 85.12 101 LYS A CA 1
ATOM 822 C C . LYS A 1 101 ? 15.722 -7.407 -11.529 1.00 85.12 101 LYS A C 1
ATOM 824 O O . LYS A 1 101 ? 15.915 -8.562 -11.167 1.00 85.12 101 LYS A O 1
ATOM 829 N N . ALA A 1 102 ? 16.662 -6.659 -12.110 1.00 84.44 102 ALA A N 1
ATOM 830 C CA . ALA A 1 102 ? 18.002 -7.147 -12.439 1.00 84.44 102 ALA A CA 1
ATOM 831 C C . ALA A 1 102 ? 18.757 -7.662 -11.203 1.00 84.44 102 ALA A C 1
ATOM 833 O O . ALA A 1 102 ? 19.482 -8.650 -11.282 1.00 84.44 102 ALA A O 1
ATOM 834 N N . ASN A 1 103 ? 18.526 -7.039 -10.046 1.00 82.69 103 ASN A N 1
ATOM 835 C CA . ASN A 1 103 ? 19.126 -7.436 -8.775 1.00 82.69 103 ASN A CA 1
ATOM 836 C C . ASN A 1 103 ? 18.280 -8.433 -7.958 1.00 82.69 103 ASN A C 1
ATOM 838 O O . ASN A 1 103 ? 18.653 -8.749 -6.832 1.00 82.69 103 ASN A O 1
ATOM 842 N N . ASN A 1 104 ? 17.147 -8.926 -8.475 1.00 84.56 104 ASN A N 1
ATOM 843 C CA . ASN A 1 104 ? 16.211 -9.809 -7.757 1.00 84.56 104 ASN A CA 1
ATOM 844 C C . ASN A 1 104 ? 15.694 -9.243 -6.415 1.00 84.56 104 ASN A C 1
ATOM 846 O O . ASN A 1 104 ? 15.386 -9.989 -5.488 1.00 84.56 104 ASN A O 1
ATOM 850 N N . ARG A 1 105 ? 15.584 -7.915 -6.302 1.00 82.38 105 ARG A N 1
ATOM 851 C CA . ARG A 1 105 ? 15.185 -7.203 -5.074 1.00 82.38 105 ARG A CA 1
ATOM 852 C C . ARG A 1 105 ? 13.757 -6.673 -5.090 1.00 82.38 105 ARG A C 1
ATOM 854 O O . ARG A 1 105 ? 13.234 -6.308 -4.040 1.00 82.38 105 ARG A O 1
ATOM 861 N N . LEU A 1 106 ? 13.116 -6.636 -6.261 1.00 79.94 106 LEU A N 1
ATOM 862 C CA . LEU A 1 106 ? 11.776 -6.064 -6.411 1.00 79.94 106 LEU A CA 1
ATOM 863 C C . LEU A 1 106 ? 10.765 -6.721 -5.462 1.00 79.94 106 LEU A C 1
ATOM 865 O O . LEU A 1 106 ? 10.018 -6.035 -4.775 1.00 79.94 106 LEU A O 1
ATOM 869 N N . GLU A 1 107 ? 10.752 -8.051 -5.382 1.00 77.56 107 GLU A N 1
ATOM 870 C CA . GLU A 1 107 ? 9.800 -8.718 -4.496 1.00 77.56 107 GLU A CA 1
ATOM 871 C C . GLU A 1 107 ? 10.208 -8.617 -3.024 1.00 77.56 107 GLU A C 1
ATOM 873 O O . GLU A 1 107 ? 9.392 -8.286 -2.168 1.00 77.56 107 GLU A O 1
ATOM 878 N N . SER A 1 108 ? 11.483 -8.819 -2.698 1.00 78.19 108 SER A N 1
ATOM 879 C CA . SER A 1 108 ? 11.915 -8.780 -1.301 1.00 78.19 108 SER A CA 1
ATOM 880 C C . SER A 1 108 ? 11.705 -7.414 -0.654 1.00 78.19 108 SER A C 1
ATOM 882 O O . SER A 1 108 ? 11.326 -7.356 0.513 1.00 78.19 108 SER A O 1
ATOM 884 N N . ASP A 1 109 ? 11.958 -6.326 -1.376 1.00 76.44 109 ASP A N 1
ATOM 885 C CA . ASP A 1 109 ? 11.998 -4.991 -0.780 1.00 76.44 109 ASP A CA 1
ATOM 886 C C . ASP A 1 109 ? 10.588 -4.395 -0.671 1.00 76.44 109 ASP A C 1
ATOM 888 O O . ASP A 1 109 ? 10.251 -3.805 0.355 1.00 76.44 109 ASP A O 1
ATOM 892 N N . LEU A 1 110 ? 9.712 -4.663 -1.648 1.00 75.88 110 LEU A N 1
ATOM 893 C CA . LEU A 1 110 ? 8.344 -4.142 -1.635 1.00 75.88 110 LEU A CA 1
ATOM 894 C C . LEU A 1 110 ? 7.355 -5.024 -0.853 1.00 75.88 110 LEU A C 1
ATOM 896 O O . LEU A 1 110 ? 6.443 -4.497 -0.215 1.00 75.88 110 LEU A O 1
ATOM 900 N N . PHE A 1 111 ? 7.519 -6.352 -0.833 1.00 71.94 111 PHE A N 1
ATOM 901 C CA . PHE A 1 111 ? 6.582 -7.231 -0.114 1.00 71.94 111 PHE A CA 1
ATOM 902 C C . PHE A 1 111 ? 6.815 -7.222 1.393 1.00 71.94 111 PHE A C 1
ATOM 904 O O . PHE A 1 111 ? 5.878 -7.468 2.157 1.00 71.94 111 PHE A O 1
ATOM 911 N N . LYS A 1 112 ? 8.034 -6.908 1.852 1.00 70.56 112 LYS A N 1
ATOM 912 C CA . LYS A 1 112 ? 8.288 -6.657 3.279 1.00 70.56 112 LYS A CA 1
ATOM 913 C C . LYS A 1 112 ? 7.337 -5.586 3.812 1.00 70.56 112 LYS A C 1
ATOM 915 O O . LYS A 1 112 ? 6.710 -5.789 4.844 1.00 70.56 112 LYS A O 1
ATOM 920 N N . VAL A 1 113 ? 7.132 -4.518 3.046 1.00 67.19 113 VAL A N 1
ATOM 921 C CA . VAL A 1 113 ? 6.315 -3.360 3.436 1.00 67.19 113 VAL A CA 1
ATOM 922 C C . VAL A 1 113 ? 4.828 -3.688 3.536 1.00 67.19 113 VAL A C 1
ATOM 924 O O . VAL A 1 113 ? 4.144 -3.161 4.412 1.00 67.19 113 VAL A O 1
ATOM 927 N N . GLN A 1 114 ? 4.315 -4.583 2.686 1.00 66.19 114 GLN A N 1
ATOM 928 C CA . GLN A 1 114 ? 2.928 -5.049 2.793 1.00 66.19 114 GLN A CA 1
ATOM 929 C C . GLN A 1 114 ? 2.680 -5.800 4.111 1.00 66.19 114 GLN A C 1
ATOM 931 O O . GLN A 1 114 ? 1.590 -5.713 4.674 1.00 66.19 114 GLN A O 1
ATOM 936 N N . ASN A 1 115 ? 3.677 -6.549 4.588 1.00 64.62 115 ASN A N 1
ATOM 937 C CA . ASN A 1 115 ? 3.563 -7.370 5.794 1.00 64.62 115 ASN A CA 1
ATOM 938 C C . ASN A 1 115 ? 3.922 -6.607 7.077 1.00 64.62 115 ASN A C 1
ATOM 940 O O . ASN A 1 115 ? 3.686 -7.112 8.174 1.00 64.62 115 ASN A O 1
ATOM 944 N N . GLU A 1 116 ? 4.465 -5.395 6.968 1.00 63.16 116 GLU A N 1
ATOM 945 C CA . GLU A 1 116 ? 4.702 -4.561 8.135 1.00 63.16 116 GLU A CA 1
ATOM 946 C C . GLU A 1 116 ? 3.378 -4.049 8.721 1.00 63.16 116 GLU A C 1
ATOM 948 O O . GLU A 1 116 ? 2.531 -3.518 7.988 1.00 63.16 116 GLU A O 1
ATOM 953 N N . PRO A 1 117 ? 3.206 -4.108 10.052 1.00 60.81 117 PRO A N 1
ATOM 954 C CA . PRO A 1 117 ? 1.974 -3.688 10.698 1.00 60.81 117 PRO A CA 1
ATOM 955 C C . PRO A 1 117 ? 1.651 -2.235 10.345 1.00 60.81 117 PRO A C 1
ATOM 957 O O . PRO A 1 117 ? 2.486 -1.337 10.454 1.00 60.81 117 PRO A O 1
ATOM 960 N N . MET A 1 118 ? 0.423 -2.006 9.884 1.00 66.50 118 MET A N 1
ATOM 961 C CA . MET A 1 118 ? -0.072 -0.661 9.622 1.00 66.50 118 MET A CA 1
ATOM 962 C C . MET A 1 118 ? -0.240 0.069 10.958 1.00 66.50 118 MET A C 1
ATOM 964 O O . MET A 1 118 ? -1.027 -0.363 11.806 1.00 66.50 118 MET A O 1
ATOM 968 N N . ILE A 1 119 ? 0.504 1.159 11.149 1.00 75.00 119 ILE A N 1
ATOM 969 C CA . ILE A 1 119 ? 0.359 2.021 12.323 1.00 75.00 119 ILE A CA 1
ATOM 970 C C . ILE A 1 119 ? -0.903 2.861 12.127 1.00 75.00 119 ILE A C 1
ATOM 972 O O . ILE A 1 119 ? -1.013 3.600 11.149 1.00 75.00 119 ILE A O 1
ATOM 976 N N . LEU A 1 120 ? -1.860 2.733 13.047 1.00 79.06 120 LEU A N 1
ATOM 977 C CA . LEU A 1 120 ? -3.063 3.559 13.037 1.00 79.06 120 LEU A CA 1
ATOM 978 C C . LEU A 1 120 ? -2.710 5.031 13.259 1.00 79.06 120 LEU A C 1
ATOM 980 O O . LEU A 1 120 ? -1.941 5.362 14.168 1.00 79.06 120 LEU A O 1
ATOM 984 N N . THR A 1 121 ? -3.317 5.914 12.469 1.00 82.81 121 THR A N 1
ATOM 985 C CA . THR A 1 121 ? -3.220 7.361 12.684 1.00 82.81 121 THR A CA 1
ATOM 986 C C . THR A 1 121 ? -3.927 7.756 13.981 1.00 82.81 121 THR A C 1
ATOM 988 O O . THR A 1 121 ? -4.800 7.036 14.469 1.00 82.81 121 THR A O 1
ATOM 991 N N . LYS A 1 122 ? -3.590 8.930 14.535 1.00 86.06 122 LYS A N 1
ATOM 992 C CA . LYS A 1 122 ? -4.280 9.465 15.720 1.00 86.06 122 LYS A CA 1
ATOM 993 C C . LYS A 1 122 ? -5.796 9.536 15.496 1.00 86.06 122 LYS A C 1
ATOM 995 O O . LYS A 1 122 ? -6.549 8.983 16.278 1.00 86.06 122 LYS A O 1
ATOM 1000 N N . GLN A 1 123 ? -6.223 10.090 14.362 1.00 86.62 123 GLN A N 1
ATOM 1001 C CA . GLN A 1 123 ? -7.639 10.175 13.996 1.00 86.62 123 GLN A CA 1
ATOM 1002 C C . GLN A 1 123 ? -8.326 8.799 13.953 1.00 86.62 123 GLN A C 1
ATOM 1004 O O . GLN A 1 123 ? -9.462 8.671 14.405 1.00 86.62 123 GLN A O 1
ATOM 1009 N N . GLN A 1 124 ? -7.659 7.767 13.418 1.00 87.50 124 GLN A N 1
ATOM 1010 C CA . GLN A 1 124 ? -8.202 6.405 13.406 1.00 87.50 124 GLN A CA 1
ATOM 1011 C C . GLN A 1 124 ? -8.366 5.859 14.828 1.00 87.50 124 GLN A C 1
ATOM 1013 O O . GLN A 1 124 ? -9.405 5.279 15.118 1.00 87.50 124 GLN A O 1
ATOM 1018 N N . LYS A 1 125 ? -7.383 6.077 15.711 1.00 89.12 125 LYS A N 1
ATOM 1019 C CA . LYS A 1 125 ? -7.451 5.660 17.120 1.00 89.12 125 LYS A CA 1
ATOM 1020 C C . LYS A 1 125 ? -8.560 6.379 17.882 1.00 89.12 125 LYS A C 1
ATOM 1022 O O . LYS A 1 125 ? -9.396 5.700 18.460 1.00 89.12 125 LYS A O 1
ATOM 1027 N N . ASP A 1 126 ? -8.623 7.707 17.786 1.00 90.31 126 ASP A N 1
ATOM 1028 C CA . ASP A 1 126 ? -9.649 8.527 18.445 1.00 90.31 126 ASP A CA 1
ATOM 1029 C C . ASP A 1 126 ? -11.061 8.067 18.021 1.00 90.31 126 ASP A C 1
ATOM 1031 O O . ASP A 1 126 ? -11.972 7.937 18.834 1.00 90.31 126 ASP A O 1
ATOM 1035 N N . THR A 1 127 ? -11.228 7.737 16.735 1.00 89.62 127 THR A N 1
ATOM 1036 C CA . THR A 1 127 ? -12.501 7.234 16.199 1.00 89.62 127 THR A CA 1
ATOM 1037 C C . THR A 1 127 ? -12.853 5.832 16.709 1.00 89.62 127 THR A C 1
ATOM 1039 O O . THR A 1 127 ? -14.028 5.524 16.913 1.00 89.62 127 THR A O 1
ATOM 1042 N N . LEU A 1 128 ? -11.862 4.947 16.857 1.00 90.56 128 LEU A N 1
ATOM 1043 C CA . LEU A 1 128 ? -12.066 3.608 17.417 1.00 90.56 128 LEU A CA 1
ATOM 1044 C C . LEU A 1 128 ? -12.430 3.690 18.904 1.00 90.56 128 LEU A C 1
ATOM 1046 O O . LEU A 1 128 ? -13.330 2.979 19.338 1.00 90.56 128 LEU A O 1
ATOM 1050 N N . GLU A 1 129 ? -11.792 4.592 19.646 1.00 90.81 129 GLU A N 1
ATOM 1051 C CA . GLU A 1 129 ? -12.047 4.837 21.067 1.00 90.81 129 GLU A CA 1
ATOM 1052 C C . GLU A 1 129 ? -13.450 5.419 21.309 1.00 90.81 129 GLU A C 1
ATOM 1054 O O . GLU A 1 129 ? -14.165 4.962 22.199 1.00 90.81 129 GLU A O 1
ATOM 1059 N N . GLU A 1 130 ? -13.908 6.357 20.471 1.00 90.94 130 GLU A N 1
ATOM 1060 C CA . GLU A 1 130 ? -15.286 6.869 20.525 1.00 90.94 130 GLU A CA 1
ATOM 1061 C C . GLU A 1 130 ? -16.313 5.740 20.359 1.00 90.94 130 GLU A C 1
ATOM 1063 O O . GLU A 1 130 ? -17.268 5.636 21.127 1.00 90.94 130 GLU A O 1
ATOM 1068 N N . VAL A 1 131 ? -16.102 4.862 19.376 1.00 89.56 131 VAL A N 1
ATOM 1069 C CA . VAL A 1 131 ? -16.988 3.714 19.150 1.00 89.56 131 VAL A CA 1
ATOM 1070 C C . VAL A 1 131 ? -16.934 2.745 20.321 1.00 89.56 131 VAL A C 1
ATOM 1072 O O . VAL A 1 131 ? -17.984 2.259 20.731 1.00 89.56 131 VAL A O 1
ATOM 1075 N N . PHE A 1 132 ? -15.746 2.478 20.860 1.00 89.38 132 PHE A N 1
ATOM 1076 C CA . PHE A 1 132 ? -15.568 1.587 22.000 1.00 89.38 132 PHE A CA 1
ATOM 1077 C C . PHE A 1 132 ? -16.351 2.072 23.229 1.00 89.38 132 PHE A C 1
ATOM 1079 O O . PHE A 1 132 ? -17.059 1.292 23.868 1.00 89.38 132 PHE A O 1
ATOM 1086 N N . ASN A 1 133 ? -16.321 3.383 23.490 1.00 88.56 133 ASN A N 1
ATOM 1087 C CA . ASN A 1 133 ? -17.088 4.012 24.566 1.00 88.56 133 ASN A CA 1
ATOM 1088 C C . ASN A 1 133 ? -18.610 3.870 24.388 1.00 88.56 133 ASN A C 1
ATOM 1090 O O . ASN A 1 133 ? -19.347 3.863 25.373 1.00 88.56 133 ASN A O 1
ATOM 1094 N N . VAL A 1 134 ? -19.091 3.741 23.147 1.00 90.50 134 VAL A N 1
ATOM 1095 C CA . VAL A 1 134 ? -20.509 3.488 22.843 1.00 90.50 134 VAL A CA 1
ATOM 1096 C C . VAL A 1 134 ? -20.839 1.996 22.921 1.00 90.50 134 VAL A C 1
ATOM 1098 O O . VAL A 1 134 ? -21.874 1.613 23.464 1.00 90.50 134 VAL A O 1
ATOM 1101 N N . THR A 1 135 ? -19.982 1.139 22.368 1.00 87.69 135 THR A N 1
ATOM 1102 C CA . THR A 1 135 ? -20.138 -0.316 22.361 1.00 87.69 135 THR A CA 1
ATOM 1103 C C . THR A 1 135 ? -18.778 -1.007 22.417 1.00 87.69 135 THR A C 1
ATOM 1105 O O . THR A 1 135 ? -17.950 -0.872 21.520 1.00 87.69 135 THR A O 1
ATOM 1108 N N . HIS A 1 136 ? -18.570 -1.818 23.457 1.00 85.25 136 HIS A N 1
ATOM 1109 C CA .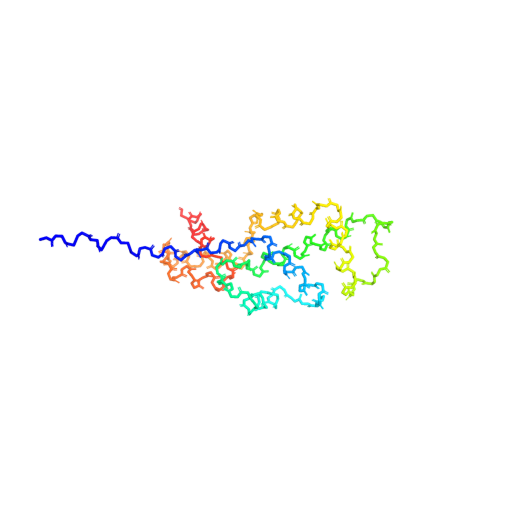 HIS A 1 136 ? -17.314 -2.547 23.660 1.00 85.25 136 HIS A CA 1
ATOM 1110 C C . HIS A 1 136 ? -17.169 -3.737 22.688 1.00 85.25 136 HIS A C 1
ATOM 1112 O O . HIS A 1 136 ? -16.074 -4.256 22.492 1.00 85.25 136 HIS A O 1
ATOM 1118 N N . TYR A 1 137 ? -18.272 -4.170 22.061 1.00 83.75 137 TYR A N 1
ATOM 1119 C CA . TYR A 1 137 ? -18.315 -5.315 21.147 1.00 83.75 137 TYR A CA 1
ATOM 1120 C C . TYR A 1 137 ? -19.184 -5.005 19.924 1.00 83.75 137 TYR A C 1
ATOM 1122 O O . TYR A 1 137 ? -20.301 -5.518 19.815 1.00 83.75 137 TYR A O 1
ATOM 1130 N N . PRO A 1 138 ? -18.703 -4.162 18.993 1.00 87.88 138 PRO A N 1
ATOM 1131 C CA . PRO A 1 138 ? -19.433 -3.904 17.763 1.00 87.88 138 PRO A CA 1
ATOM 1132 C C . PRO A 1 138 ? -19.595 -5.194 16.950 1.00 87.88 138 PRO A C 1
ATOM 1134 O O . PRO A 1 138 ? -18.658 -5.996 16.858 1.00 87.88 138 PRO A O 1
ATOM 1137 N N . ASP A 1 139 ? -20.770 -5.394 16.355 1.00 92.31 139 ASP A N 1
ATOM 1138 C CA . ASP A 1 139 ? -21.052 -6.547 15.493 1.00 92.31 139 ASP A CA 1
ATOM 1139 C C . ASP A 1 139 ? -20.278 -6.482 14.157 1.00 92.31 139 ASP A C 1
ATOM 1141 O O . ASP A 1 139 ? -19.587 -5.504 13.861 1.00 92.31 139 ASP A O 1
ATOM 1145 N N . LEU A 1 140 ? -20.353 -7.547 13.346 1.00 91.12 140 LEU A N 1
ATOM 1146 C CA . LEU A 1 140 ? -19.632 -7.625 12.066 1.00 91.12 140 LEU A CA 1
ATOM 1147 C C . LEU A 1 140 ? -19.954 -6.434 11.151 1.00 91.12 140 LEU A C 1
ATOM 1149 O O . LEU A 1 140 ? -19.040 -5.803 10.626 1.00 91.12 140 LEU A O 1
ATOM 1153 N N . HIS A 1 141 ? -21.232 -6.081 11.017 1.00 91.94 141 HIS A N 1
ATOM 1154 C CA . HIS A 1 141 ? -21.670 -5.018 10.119 1.00 91.94 141 HIS A CA 1
ATOM 1155 C C . HIS A 1 141 ? -21.167 -3.643 10.579 1.00 91.94 141 HIS A C 1
ATOM 1157 O O . HIS A 1 141 ? -20.717 -2.817 9.779 1.00 91.94 141 HIS A O 1
ATOM 1163 N N . GLN A 1 142 ? -21.185 -3.396 11.890 1.00 91.00 142 GLN A N 1
ATOM 1164 C CA . GLN A 1 142 ? -20.612 -2.192 12.483 1.00 91.00 142 GLN A CA 1
ATOM 1165 C C . GLN A 1 142 ? -19.103 -2.107 12.227 1.00 91.00 142 GLN A C 1
ATOM 1167 O O . GLN A 1 142 ? -18.604 -1.039 11.859 1.00 91.00 142 GLN A O 1
ATOM 1172 N N . ARG A 1 143 ? -18.374 -3.221 12.365 1.00 92.12 143 ARG A N 1
ATOM 1173 C CA . ARG A 1 143 ? -16.927 -3.262 12.103 1.00 92.12 143 ARG A CA 1
ATOM 1174 C C . ARG A 1 143 ? -16.591 -3.087 10.624 1.00 92.12 143 ARG A C 1
ATOM 1176 O O . ARG A 1 143 ? -15.657 -2.349 10.323 1.00 92.12 143 ARG A O 1
ATOM 1183 N N . GLU A 1 144 ? -17.362 -3.661 9.706 1.00 86.50 144 GLU A N 1
ATOM 1184 C CA . GLU A 1 144 ? -17.216 -3.431 8.260 1.00 86.50 144 GLU A CA 1
ATOM 1185 C C . GLU A 1 144 ? -17.424 -1.955 7.902 1.00 86.50 144 GLU A C 1
ATOM 1187 O O . GLU A 1 144 ? -16.599 -1.352 7.211 1.00 86.50 144 GLU A O 1
ATOM 1192 N N . LYS A 1 145 ? -18.476 -1.325 8.442 1.00 89.25 145 LYS A N 1
ATOM 1193 C CA . LYS A 1 145 ? -18.747 0.106 8.238 1.00 89.25 145 LYS A CA 1
ATOM 1194 C C . LYS A 1 145 ? -17.607 0.986 8.756 1.00 89.25 145 LYS A C 1
ATOM 1196 O O . LYS A 1 145 ? -17.246 1.974 8.113 1.00 89.25 145 LYS A O 1
ATOM 1201 N N . LEU A 1 146 ? -17.016 0.628 9.897 1.00 89.25 146 LEU A N 1
ATOM 1202 C CA . LEU A 1 146 ? -15.832 1.303 10.433 1.00 89.25 146 LEU A CA 1
ATOM 1203 C C . LEU A 1 146 ? -14.595 1.061 9.578 1.00 89.25 146 LEU A C 1
ATOM 1205 O O . LEU A 1 146 ? -13.833 1.998 9.359 1.00 89.25 146 LEU A O 1
ATOM 1209 N N . GLY A 1 147 ? -14.425 -0.152 9.058 1.00 86.44 147 GLY A N 1
ATOM 1210 C CA . GLY A 1 147 ? -13.375 -0.485 8.107 1.00 86.44 147 GLY A CA 1
ATOM 1211 C C . GLY A 1 147 ? -13.438 0.403 6.868 1.00 86.44 147 GLY A C 1
ATOM 1212 O O . GLY A 1 147 ? 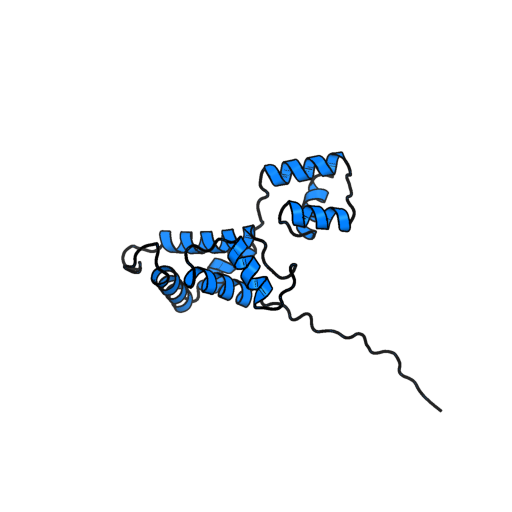-12.444 1.028 6.508 1.00 86.44 147 GLY A O 1
ATOM 1213 N N . ILE A 1 148 ? -14.624 0.580 6.284 1.00 81.44 148 ILE A N 1
ATOM 1214 C CA . ILE A 1 148 ? -14.833 1.501 5.158 1.00 81.44 148 ILE A CA 1
ATOM 1215 C C . ILE A 1 148 ? -14.513 2.946 5.572 1.00 81.44 148 ILE A C 1
ATOM 1217 O O . ILE A 1 148 ? -13.729 3.615 4.900 1.00 81.44 148 ILE A O 1
ATOM 1221 N N . ARG A 1 149 ? -15.064 3.420 6.701 1.00 85.00 149 ARG A N 1
ATOM 1222 C CA . ARG A 1 149 ? -14.882 4.805 7.182 1.00 85.00 149 ARG A CA 1
ATOM 1223 C C . ARG A 1 149 ? -13.420 5.150 7.469 1.00 85.00 149 ARG A C 1
ATOM 1225 O O . ARG A 1 149 ? -12.981 6.256 7.175 1.00 85.00 149 ARG A O 1
ATOM 1232 N N . LEU A 1 150 ? -12.684 4.221 8.072 1.00 84.69 150 LEU A N 1
ATOM 1233 C CA . LEU A 1 150 ? -11.291 4.399 8.485 1.00 84.69 150 LEU A CA 1
ATOM 1234 C C . LEU A 1 150 ? -10.291 3.911 7.437 1.00 84.69 150 LEU A C 1
ATOM 1236 O O . LEU A 1 150 ? -9.085 4.077 7.629 1.00 84.69 150 LEU A O 1
ATOM 1240 N N . ASN A 1 151 ? -10.784 3.323 6.344 1.00 79.31 151 ASN A N 1
ATOM 1241 C CA . ASN A 1 151 ? -9.998 2.642 5.324 1.00 79.31 151 ASN A CA 1
ATOM 1242 C C . ASN A 1 151 ? -9.077 1.550 5.917 1.00 79.31 151 ASN A C 1
ATOM 1244 O O . ASN A 1 151 ? -7.883 1.469 5.623 1.00 79.31 151 ASN A O 1
ATOM 1248 N N . LEU A 1 152 ? -9.658 0.715 6.778 1.00 79.94 152 LEU A N 1
ATOM 1249 C CA . LEU A 1 152 ? -9.048 -0.424 7.463 1.00 79.94 152 LEU A CA 1
ATOM 1250 C C . LEU A 1 152 ? -9.786 -1.714 7.089 1.00 79.94 152 LEU A C 1
ATOM 1252 O O . LEU A 1 152 ? -10.980 -1.687 6.811 1.00 79.94 152 LEU A O 1
ATOM 1256 N N . HIS A 1 153 ? -9.102 -2.858 7.128 1.00 81.44 153 HIS A N 1
ATOM 1257 C CA . HIS A 1 153 ? -9.793 -4.150 7.029 1.00 81.44 153 HIS A CA 1
ATOM 1258 C C . HIS A 1 153 ? -10.582 -4.427 8.312 1.00 81.44 153 HIS A C 1
ATOM 1260 O O . HIS A 1 153 ? -10.112 -4.093 9.402 1.00 81.44 153 HIS A O 1
ATOM 1266 N N . GLU A 1 154 ? -11.733 -5.094 8.193 1.00 86.75 154 GLU A N 1
ATOM 1267 C CA . GLU A 1 154 ? -12.564 -5.502 9.336 1.00 86.75 154 GLU A CA 1
ATOM 1268 C C . GLU A 1 154 ? -11.738 -6.256 10.384 1.00 86.75 154 GLU A C 1
ATOM 1270 O O . GLU A 1 154 ? -11.768 -5.895 11.558 1.00 86.75 154 GLU A O 1
ATOM 1275 N N . ALA A 1 155 ? -10.886 -7.190 9.952 1.00 82.06 155 ALA A N 1
ATOM 1276 C CA . ALA A 1 155 ? -10.019 -7.947 10.850 1.00 82.06 155 ALA A CA 1
ATOM 1277 C C . ALA A 1 155 ? -9.086 -7.042 11.676 1.00 82.06 155 ALA A C 1
ATOM 1279 O O . ALA A 1 155 ? -8.802 -7.322 12.841 1.00 82.06 155 ALA A O 1
ATOM 1280 N N . LYS A 1 156 ? -8.626 -5.921 11.103 1.00 84.38 156 LYS A N 1
ATOM 1281 C CA . LYS A 1 156 ? -7.815 -4.936 11.829 1.00 84.38 156 LYS A CA 1
ATOM 1282 C C . LYS A 1 156 ? -8.666 -4.182 12.849 1.00 84.38 156 LYS A C 1
ATOM 1284 O O . LYS A 1 156 ? -8.213 -4.017 13.973 1.00 84.38 156 LYS A O 1
ATOM 1289 N N . ILE A 1 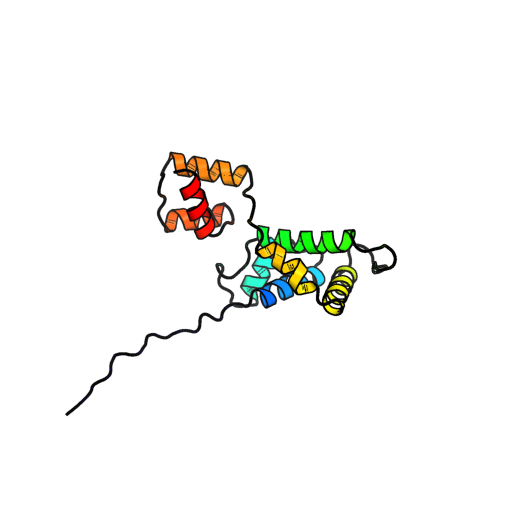157 ? -9.895 -3.794 12.498 1.00 87.69 157 ILE A N 1
ATOM 1290 C CA . ILE A 1 157 ? -10.855 -3.205 13.448 1.00 87.69 157 ILE A CA 1
ATOM 1291 C C . ILE A 1 157 ? -11.116 -4.178 14.603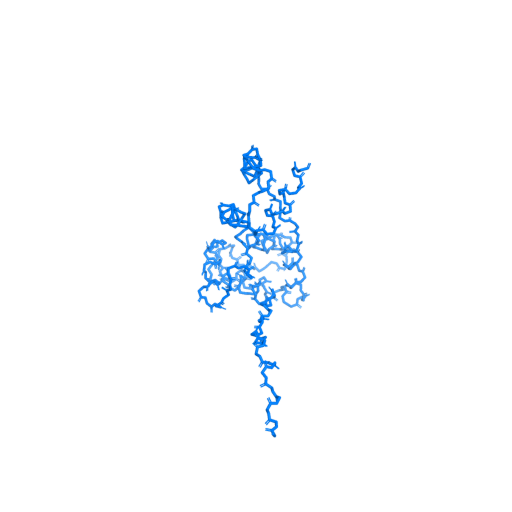 1.00 87.69 157 ILE A C 1
ATOM 1293 O O . ILE A 1 157 ? -11.067 -3.776 15.757 1.00 87.69 157 ILE A O 1
ATOM 1297 N N . GLN A 1 158 ? -11.339 -5.461 14.313 1.00 87.56 158 GLN A N 1
ATOM 1298 C CA . GLN A 1 158 ? -11.592 -6.487 15.322 1.00 87.56 158 GLN A CA 1
ATOM 1299 C C . GLN A 1 158 ? -10.414 -6.654 16.291 1.00 87.56 158 GLN A C 1
ATOM 1301 O O . GLN A 1 158 ? -10.627 -6.726 17.500 1.00 87.56 158 GLN A O 1
ATOM 1306 N N . VAL A 1 159 ? -9.182 -6.733 15.776 1.00 86.56 159 VAL A N 1
ATOM 1307 C CA . VAL A 1 159 ? -7.976 -6.851 16.612 1.00 86.56 159 VAL A CA 1
ATOM 1308 C C . VAL A 1 159 ? -7.788 -5.608 17.474 1.00 86.56 159 VAL A C 1
ATOM 1310 O O . VAL A 1 159 ? -7.535 -5.740 18.663 1.00 86.56 159 VAL A O 1
ATOM 1313 N N . GLU A 1 160 ? -7.947 -4.415 16.905 1.00 87.75 160 GLU A N 1
ATOM 1314 C CA . GLU A 1 160 ? -7.758 -3.158 17.638 1.00 87.75 160 GLU A CA 1
ATOM 1315 C C . GLU A 1 160 ? -8.846 -2.954 18.697 1.00 87.75 160 GLU A C 1
ATOM 1317 O O . GLU A 1 160 ? -8.528 -2.613 19.827 1.00 87.75 160 GLU A O 1
ATOM 1322 N N . MET A 1 161 ? -10.108 -3.276 18.395 1.00 87.12 161 MET A N 1
ATOM 1323 C CA . MET A 1 161 ? -11.198 -3.264 19.381 1.00 87.12 161 MET A CA 1
ATOM 1324 C C . MET A 1 161 ? -10.941 -4.224 20.549 1.00 87.12 161 MET A C 1
ATOM 1326 O O . MET A 1 161 ? -11.301 -3.910 21.676 1.00 87.12 161 MET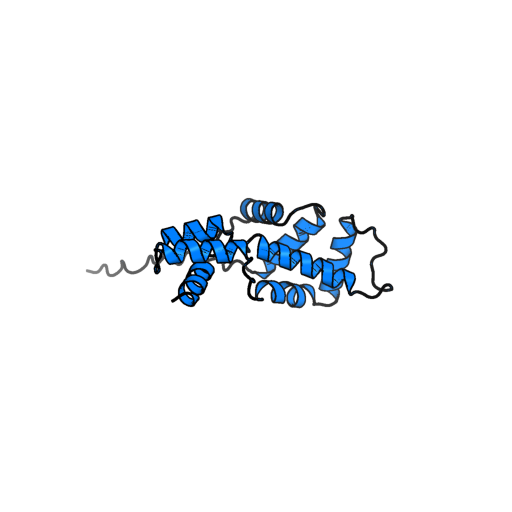 A O 1
ATOM 1330 N N . LYS A 1 162 ? -10.276 -5.365 20.313 1.00 85.62 162 LYS A N 1
ATOM 1331 C CA . LYS A 1 162 ? -9.865 -6.283 21.388 1.00 85.62 162 LYS A CA 1
ATOM 1332 C C . LYS A 1 162 ? -8.749 -5.738 22.276 1.00 85.62 162 LYS A C 1
ATOM 1334 O O . LYS A 1 162 ? -8.634 -6.205 23.397 1.00 85.62 162 LYS A O 1
ATOM 1339 N N . ILE A 1 163 ? -7.923 -4.809 21.789 1.00 83.62 163 ILE A N 1
ATOM 1340 C CA . ILE A 1 163 ? -6.855 -4.188 22.593 1.00 83.62 163 ILE A CA 1
ATOM 1341 C C . ILE A 1 163 ? -7.444 -3.220 23.630 1.00 83.62 163 ILE A C 1
ATOM 1343 O O . ILE A 1 163 ? -6.835 -3.013 24.674 1.00 83.62 163 ILE A O 1
ATOM 1347 N N . PHE A 1 164 ? -8.611 -2.632 23.351 1.00 77.56 164 PHE A N 1
ATOM 1348 C CA . PHE A 1 164 ? -9.288 -1.706 24.266 1.00 77.56 164 PHE A CA 1
ATOM 1349 C C . PHE A 1 164 ? -10.018 -2.394 25.435 1.00 77.56 164 PHE A C 1
ATOM 1351 O O . PHE A 1 164 ? -10.413 -1.707 26.375 1.00 77.56 164 PHE A O 1
ATOM 1358 N N . ILE A 1 165 ? -10.201 -3.719 25.381 1.00 69.06 165 ILE A N 1
ATOM 1359 C CA . ILE A 1 165 ? -10.860 -4.541 26.415 1.00 69.06 165 ILE A CA 1
ATOM 1360 C C . ILE A 1 165 ? -9.830 -4.997 27.447 1.00 69.06 165 ILE A C 1
ATOM 1362 O O . ILE A 1 165 ? -10.134 -4.884 28.655 1.00 69.06 165 ILE A O 1
#

Sequence (165 aa):
MDISNEQSIYNQGSKSVVNKSDIIKKIIEYKCAAPSAFAWEIREHLIREMNYNLEDLPNVSAIHRILQNLDLTLKNMNSEEKPQVNETNREYYQALVDHLKANNRLESDLFKVQNEPMILTKQQKDTLEEVFNVTHYPDLHQREKLGIRLNLHEAKIQVEMKIFI